Protein AF-A0A0G4I948-F1 (afdb_monomer_lite)

Radius of gyration: 16.32 Å; chains: 1; bounding box: 37×38×44 Å

Foldseek 3Di:
DDWDDDDPDTDDDDADLFDPRHDPVSLVQCVLAPQPQDPFSRCSDWDPQKDWDAAPVRRTDDIAARPPDVVQCPVQVVCRVVVHDRDDDDPCRVVRSVVSNVCSVVDPRTDDEPPNDYDPPPCPVVRVVVVVPD

InterPro domains:
  IPR000889 Glutathione peroxidase [PS51355] (1-87)
  IPR000889 Glutathione peroxidase [PTHR11592] (8-80)
  IPR036249 Thioredoxin-like superfamily [SSF52833] (8-80)

Organism: NCBI:txid1169474

Structure (mmCIF, N/CA/C/O backbone):
data_AF-A0A0G4I948-F1
#
_entry.id   AF-A0A0G4I948-F1
#
loop_
_atom_site.group_PDB
_atom_site.id
_atom_site.type_symbol
_atom_site.label_atom_id
_atom_site.label_alt_id
_atom_site.label_comp_id
_atom_site.label_asym_id
_atom_site.label_entity_id
_atom_site.label_seq_id
_atom_site.pdbx_PDB_ins_code
_atom_site.Cartn_x
_atom_site.Cartn_y
_atom_site.Cartn_z
_atom_site.occupancy
_atom_site.B_iso_or_equiv
_atom_site.auth_seq_id
_atom_site.auth_comp_id
_atom_site.auth_asym_id
_atom_site.auth_atom_id
_atom_site.pdbx_PDB_model_num
ATOM 1 N N . MET A 1 1 ? -5.419 -21.707 -1.449 1.00 65.00 1 MET A N 1
ATOM 2 C CA . MET A 1 1 ? -4.430 -21.128 -0.518 1.00 65.00 1 MET A CA 1
ATOM 3 C C . MET A 1 1 ? -4.792 -21.542 0.899 1.00 65.00 1 MET A C 1
ATOM 5 O O . MET A 1 1 ? -5.949 -21.375 1.271 1.00 65.00 1 MET A O 1
ATOM 9 N N . ASN A 1 2 ? -3.840 -22.087 1.661 1.00 82.12 2 ASN A N 1
ATOM 10 C CA . ASN A 1 2 ? -4.053 -22.484 3.058 1.00 82.12 2 ASN A CA 1
ATOM 11 C C . ASN A 1 2 ? -3.278 -21.525 3.975 1.00 82.12 2 ASN A C 1
ATOM 13 O O . ASN A 1 2 ? -2.072 -21.687 4.142 1.00 82.12 2 ASN A O 1
ATOM 17 N N . PRO A 1 3 ? -3.928 -20.502 4.557 1.00 90.62 3 PRO A N 1
ATOM 18 C CA . PRO A 1 3 ? -3.228 -19.511 5.362 1.00 90.62 3 PRO A CA 1
ATOM 19 C C . PRO A 1 3 ? -2.650 -20.140 6.635 1.00 90.62 3 PRO A C 1
ATOM 21 O O . PRO A 1 3 ? -3.353 -20.803 7.399 1.00 90.62 3 PRO A O 1
ATOM 24 N N . THR A 1 4 ? -1.381 -19.858 6.920 1.00 95.19 4 THR A N 1
ATOM 25 C CA . THR A 1 4 ? -0.770 -20.188 8.208 1.00 95.19 4 THR A CA 1
ATOM 26 C C . THR A 1 4 ? -1.164 -19.131 9.230 1.00 95.19 4 THR A C 1
ATOM 28 O O . THR A 1 4 ? -0.807 -17.956 9.111 1.00 95.19 4 THR A O 1
ATOM 31 N N . ARG A 1 5 ? -1.903 -19.534 10.264 1.00 95.69 5 ARG A N 1
ATOM 32 C CA . ARG A 1 5 ? -2.265 -18.640 11.368 1.00 95.69 5 ARG A CA 1
ATOM 33 C C . ARG A 1 5 ? -1.082 -18.470 12.320 1.00 95.69 5 ARG A C 1
ATOM 35 O O . ARG A 1 5 ? -0.660 -19.424 12.966 1.00 95.69 5 ARG A O 1
ATOM 42 N N . LEU A 1 6 ? -0.598 -17.241 12.459 1.00 93.62 6 LEU A N 1
ATOM 43 C CA . LEU A 1 6 ? 0.271 -16.823 13.558 1.00 93.62 6 LEU A CA 1
ATOM 44 C C . LEU A 1 6 ? -0.575 -16.183 14.670 1.00 93.62 6 LEU A C 1
ATOM 46 O O . LEU A 1 6 ? -1.797 -16.084 14.562 1.00 93.62 6 LEU A O 1
ATOM 50 N N . LYS A 1 7 ? 0.068 -15.743 15.759 1.00 94.50 7 LYS A N 1
ATOM 51 C CA . LYS A 1 7 ? -0.605 -15.297 16.995 1.00 94.50 7 LYS A CA 1
ATOM 52 C C . LYS A 1 7 ? -1.785 -14.341 16.735 1.00 94.50 7 LYS A C 1
ATOM 54 O O . LYS A 1 7 ? -2.887 -14.598 17.206 1.00 94.50 7 LYS A O 1
ATOM 59 N N . ASN A 1 8 ? -1.558 -13.294 15.932 1.00 94.56 8 ASN A N 1
ATOM 60 C CA . ASN A 1 8 ? -2.525 -12.210 15.698 1.00 94.56 8 ASN A CA 1
ATOM 61 C C . ASN A 1 8 ? -2.777 -11.901 14.208 1.00 94.56 8 ASN A C 1
ATOM 63 O O . ASN A 1 8 ? -3.423 -10.905 13.897 1.00 94.56 8 ASN A O 1
ATOM 67 N N . PHE A 1 9 ? -2.225 -12.690 13.285 1.00 94.56 9 PHE A N 1
ATOM 68 C CA . PHE A 1 9 ? -2.342 -12.454 11.844 1.00 94.56 9 PHE A CA 1
ATOM 69 C C . PHE A 1 9 ? -2.108 -13.746 11.060 1.00 94.56 9 PHE A C 1
ATOM 71 O O . PHE A 1 9 ? -1.608 -14.730 11.604 1.00 94.56 9 PHE A O 1
ATOM 78 N N . TYR A 1 10 ? -2.468 -13.730 9.780 1.00 95.56 10 TYR A N 1
ATOM 79 C CA . TYR A 1 10 ? -2.247 -14.839 8.860 1.00 95.56 10 TYR A CA 1
ATOM 80 C C . TYR A 1 10 ? -1.064 -14.538 7.946 1.00 95.56 10 TYR A C 1
ATOM 82 O O . TYR A 1 10 ? -0.877 -13.398 7.518 1.00 95.56 10 TYR A O 1
ATOM 90 N N . VAL A 1 11 ? -0.284 -15.569 7.650 1.00 95.06 11 VAL A N 1
ATOM 91 C CA . VAL A 1 11 ? 0.731 -15.563 6.599 1.00 95.06 11 VAL A CA 1
ATOM 92 C C . VAL A 1 11 ? 0.248 -16.483 5.494 1.00 95.06 11 VAL A C 1
ATOM 94 O O . VAL A 1 11 ? -0.247 -17.580 5.750 1.00 95.06 11 VAL A O 1
ATOM 97 N N . LEU A 1 12 ? 0.350 -15.990 4.272 1.00 93.81 12 LEU A N 1
ATOM 98 C CA . LEU A 1 12 ? -0.100 -16.669 3.073 1.00 93.81 12 LEU A CA 1
ATOM 99 C C . LEU A 1 12 ? 1.085 -17.355 2.386 1.00 93.81 12 LEU A C 1
ATOM 101 O O . LEU A 1 12 ? 2.240 -17.003 2.643 1.00 93.81 12 LEU A O 1
ATOM 105 N N . ASP A 1 13 ? 0.790 -18.323 1.521 1.00 93.38 13 ASP A N 1
ATOM 106 C CA . ASP A 1 13 ? 1.796 -18.939 0.655 1.00 93.38 13 ASP A CA 1
ATOM 107 C C . ASP A 1 13 ? 2.474 -17.876 -0.229 1.00 93.38 13 ASP A C 1
ATOM 109 O O . ASP A 1 13 ? 1.906 -16.817 -0.511 1.00 93.38 13 ASP A O 1
ATOM 113 N N . LYS A 1 14 ? 3.713 -18.142 -0.657 1.00 92.06 14 LYS A N 1
ATOM 114 C CA . LYS A 1 14 ? 4.430 -17.247 -1.574 1.00 92.06 14 LYS A CA 1
ATOM 115 C C . LYS A 1 14 ? 3.708 -17.221 -2.923 1.00 92.06 14 LYS A C 1
ATOM 117 O O . LYS A 1 14 ? 3.527 -18.267 -3.535 1.00 92.06 14 LYS A O 1
ATOM 122 N N . GLU A 1 15 ? 3.400 -16.023 -3.408 1.00 91.31 15 GLU A N 1
ATOM 123 C CA . GLU A 1 15 ? 2.754 -15.798 -4.702 1.00 91.31 15 GLU A CA 1
ATOM 124 C C . GLU A 1 15 ? 3.441 -14.676 -5.484 1.00 91.31 15 GLU A C 1
ATOM 126 O O . GLU A 1 15 ? 4.132 -13.828 -4.906 1.00 91.31 15 GLU A O 1
ATOM 131 N N . ASP A 1 16 ? 3.207 -14.659 -6.796 1.00 91.94 16 ASP A N 1
ATOM 132 C CA . ASP A 1 16 ? 3.545 -13.524 -7.643 1.00 91.94 16 ASP A CA 1
ATOM 133 C C . ASP A 1 16 ? 2.528 -12.397 -7.434 1.00 91.94 16 ASP A C 1
ATOM 135 O O . ASP A 1 16 ? 1.312 -12.604 -7.423 1.00 91.94 16 ASP A O 1
ATOM 139 N N . VAL A 1 17 ? 3.046 -11.182 -7.256 1.00 93.69 17 VAL A N 1
ATOM 140 C CA . VAL A 1 17 ? 2.238 -9.979 -6.990 1.00 93.69 17 VAL A CA 1
ATOM 141 C C . VAL A 1 17 ? 2.136 -9.050 -8.196 1.00 93.69 17 VAL A C 1
ATOM 143 O O . VAL A 1 17 ? 1.343 -8.118 -8.177 1.00 93.69 17 VAL A O 1
ATOM 146 N N . ASN A 1 18 ? 2.950 -9.283 -9.228 1.00 93.12 18 ASN A N 1
ATOM 147 C CA . ASN A 1 18 ? 3.056 -8.472 -10.439 1.00 93.12 18 ASN A CA 1
ATOM 148 C C . ASN A 1 18 ? 3.049 -9.366 -11.680 1.00 93.12 18 ASN A C 1
ATOM 150 O O . ASN A 1 18 ? 3.406 -10.543 -11.612 1.00 93.12 18 ASN A O 1
ATOM 154 N N . GLY A 1 19 ? 2.706 -8.775 -12.822 1.00 87.81 19 GLY A N 1
ATOM 155 C CA . GLY A 1 19 ? 2.789 -9.438 -14.118 1.00 87.81 19 GLY A CA 1
ATOM 156 C C . GLY A 1 19 ? 1.650 -10.409 -14.430 1.00 87.81 19 GLY A C 1
ATOM 157 O O . GLY A 1 19 ? 0.665 -10.495 -13.692 1.00 87.81 19 GLY A O 1
ATOM 158 N N . PRO A 1 20 ? 1.765 -11.156 -15.543 1.00 86.12 20 PRO A N 1
ATOM 159 C CA . PRO A 1 20 ? 0.699 -12.037 -16.024 1.00 86.12 20 PRO A CA 1
ATOM 160 C C . PRO A 1 20 ? 0.324 -13.155 -15.045 1.00 86.12 20 PRO A C 1
ATOM 162 O O . PRO A 1 20 ? -0.835 -13.562 -15.019 1.00 86.12 20 PRO A O 1
ATOM 165 N N . GLN A 1 21 ? 1.297 -13.613 -14.252 1.00 88.62 21 GLN A N 1
ATOM 166 C CA . GLN A 1 21 ? 1.165 -14.682 -13.256 1.00 88.62 21 GLN A CA 1
ATOM 167 C C . GLN A 1 21 ? 0.723 -14.172 -11.875 1.00 88.62 21 GLN A C 1
ATOM 169 O O . GLN A 1 21 ? 0.586 -14.972 -10.952 1.00 88.62 21 GLN A O 1
ATOM 174 N N . ALA A 1 22 ? 0.501 -12.860 -11.709 1.00 92.38 22 ALA A N 1
ATOM 175 C CA . ALA A 1 22 ? 0.005 -12.326 -10.447 1.00 92.38 22 ALA A CA 1
ATOM 176 C C . ALA A 1 22 ? -1.307 -13.011 -10.053 1.00 92.38 22 ALA A C 1
ATOM 178 O O . ALA A 1 22 ? -2.209 -13.146 -10.891 1.00 92.38 22 ALA A O 1
ATOM 179 N N . SER A 1 23 ? -1.416 -13.406 -8.782 1.00 93.88 23 SER A N 1
ATOM 180 C CA . SER A 1 23 ? -2.621 -14.074 -8.293 1.00 93.88 23 SER A CA 1
ATOM 181 C C . SER A 1 23 ? -3.849 -13.166 -8.388 1.00 93.88 23 SER A C 1
ATOM 183 O O . SER A 1 23 ? -3.744 -11.933 -8.418 1.00 93.88 23 SER A O 1
ATOM 185 N N . ASP A 1 24 ? -5.034 -13.776 -8.415 1.00 94.88 24 ASP A N 1
ATOM 186 C CA . ASP A 1 24 ? -6.302 -13.055 -8.578 1.00 94.88 24 ASP A CA 1
ATOM 187 C C . ASP A 1 24 ? -6.505 -11.979 -7.505 1.00 94.88 24 ASP A C 1
ATOM 189 O O . ASP A 1 24 ? -7.036 -10.907 -7.793 1.00 94.88 24 ASP A O 1
ATOM 193 N N . LEU A 1 25 ? -6.013 -12.221 -6.284 1.00 94.38 25 LEU A N 1
ATOM 194 C CA . LEU A 1 25 ? -6.034 -11.237 -5.205 1.00 94.38 25 LEU A CA 1
ATOM 195 C C . LEU A 1 25 ? -5.235 -9.979 -5.569 1.00 94.38 25 LEU A C 1
ATOM 197 O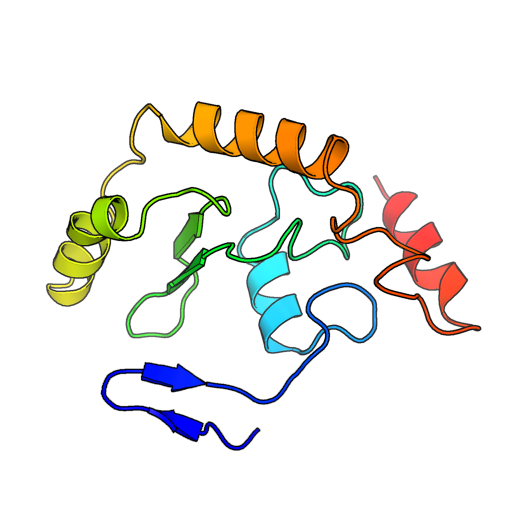 O . LEU A 1 25 ? -5.726 -8.862 -5.393 1.00 94.38 25 LEU A O 1
ATOM 201 N N . TRP A 1 26 ? -4.008 -10.138 -6.067 1.00 95.12 26 TRP A N 1
ATOM 202 C CA . TRP A 1 26 ? -3.145 -9.006 -6.411 1.00 95.12 26 TRP A CA 1
ATOM 203 C C . TRP A 1 26 ? -3.643 -8.250 -7.634 1.00 95.12 26 TRP A C 1
ATOM 205 O O . TRP A 1 26 ? -3.596 -7.019 -7.639 1.00 95.12 26 TRP A O 1
ATOM 215 N N . ARG A 1 27 ? -4.195 -8.965 -8.618 1.00 95.25 27 ARG A N 1
ATOM 216 C CA . ARG A 1 27 ? -4.870 -8.357 -9.768 1.00 95.25 27 ARG A CA 1
ATOM 217 C C . ARG A 1 27 ? -6.069 -7.525 -9.322 1.00 95.25 27 ARG A C 1
ATOM 219 O O . ARG A 1 27 ? -6.122 -6.337 -9.623 1.00 95.25 27 ARG A O 1
ATOM 226 N N . PHE A 1 28 ? -6.960 -8.101 -8.514 1.00 96.44 28 PHE A N 1
ATOM 227 C CA . PHE A 1 28 ? -8.117 -7.400 -7.958 1.00 96.44 28 PHE A CA 1
ATOM 228 C C . PHE A 1 28 ? -7.717 -6.134 -7.190 1.00 96.44 28 PHE A C 1
ATOM 230 O O . PHE A 1 28 ? -8.284 -5.062 -7.415 1.00 96.44 28 PHE A O 1
ATOM 237 N N . LEU A 1 29 ? -6.727 -6.230 -6.297 1.00 97.31 29 LEU A N 1
ATOM 238 C CA . LEU A 1 29 ? -6.259 -5.088 -5.511 1.00 97.31 29 LEU A CA 1
ATOM 239 C C . LEU A 1 29 ? -5.581 -4.023 -6.376 1.00 97.31 29 LEU A C 1
ATOM 241 O O . LEU A 1 29 ? -5.809 -2.836 -6.152 1.00 97.31 29 LEU A O 1
ATOM 245 N N . GLY A 1 30 ? -4.760 -4.427 -7.346 1.00 94.69 30 GLY A N 1
ATOM 246 C CA . GLY A 1 30 ? -4.054 -3.518 -8.244 1.00 94.69 30 GLY A CA 1
ATOM 247 C C . GLY A 1 30 ? -4.979 -2.798 -9.225 1.00 94.69 30 GLY A C 1
ATOM 248 O O . GLY A 1 30 ? -4.784 -1.610 -9.476 1.00 94.69 30 GLY A O 1
ATOM 249 N N . GLU A 1 31 ? -6.012 -3.477 -9.722 1.00 93.88 31 GLU A N 1
ATOM 250 C CA . GLU A 1 31 ? -7.043 -2.890 -10.585 1.00 93.88 31 GLU A CA 1
ATOM 251 C C . GLU A 1 31 ? -7.991 -1.974 -9.792 1.00 93.88 31 GLU A C 1
ATOM 253 O O . GLU A 1 31 ? -8.343 -0.895 -10.269 1.00 93.88 31 GLU A O 1
ATOM 258 N N . SER A 1 32 ? -8.345 -2.349 -8.556 1.00 96.62 32 SER A N 1
ATOM 259 C CA . SER A 1 32 ? -9.222 -1.545 -7.685 1.00 96.62 32 SER A CA 1
ATOM 260 C C . SER A 1 32 ? -8.520 -0.328 -7.074 1.00 96.62 32 SER A C 1
ATOM 262 O O . SER A 1 32 ? -9.133 0.719 -6.874 1.00 96.62 32 SER A O 1
ATOM 264 N N . LEU A 1 33 ? -7.236 -0.461 -6.734 1.00 96.31 33 LEU A N 1
ATOM 265 C CA . LEU A 1 33 ? -6.402 0.573 -6.120 1.00 96.31 33 LEU A CA 1
ATOM 266 C C . LEU A 1 33 ? -5.077 0.674 -6.883 1.00 96.31 33 LEU A C 1
ATOM 268 O O . LEU A 1 33 ? -4.031 0.172 -6.443 1.00 96.31 33 LEU A O 1
ATOM 272 N N . GLN A 1 34 ? -5.143 1.361 -8.025 1.00 93.38 34 GLN A N 1
ATOM 273 C CA . GLN A 1 34 ? -4.010 1.548 -8.928 1.00 93.38 34 GLN A CA 1
ATOM 274 C C . GLN A 1 34 ? -2.763 2.059 -8.205 1.00 93.38 34 GLN A C 1
ATOM 276 O O . GLN A 1 34 ? -2.821 2.878 -7.284 1.00 93.38 34 GLN A O 1
ATOM 281 N N . ASN A 1 35 ? -1.615 1.554 -8.648 1.00 92.31 35 ASN A N 1
ATOM 282 C CA . ASN A 1 35 ? -0.309 1.966 -8.165 1.00 92.31 35 ASN A CA 1
ATOM 283 C C . ASN A 1 35 ? 0.009 3.373 -8.694 1.00 92.31 35 ASN A C 1
ATOM 285 O O . ASN A 1 35 ? 0.249 3.511 -9.894 1.00 92.31 35 ASN A O 1
ATOM 289 N N . PRO A 1 36 ? 0.081 4.414 -7.841 1.00 92.50 36 PRO A N 1
ATOM 290 C CA . PRO A 1 36 ? 0.280 5.788 -8.309 1.00 92.50 36 PRO A CA 1
ATOM 291 C C . PRO A 1 36 ? 1.642 6.030 -8.971 1.00 92.50 36 PRO A C 1
ATOM 293 O O . PRO A 1 36 ? 1.874 7.100 -9.527 1.00 92.50 36 PRO A O 1
ATOM 296 N N . ILE A 1 37 ? 2.572 5.081 -8.836 1.00 91.88 37 ILE A N 1
ATOM 297 C CA . ILE A 1 37 ? 3.957 5.189 -9.303 1.00 91.88 37 ILE A CA 1
ATOM 298 C C . ILE A 1 37 ? 4.369 4.010 -10.199 1.00 91.88 37 ILE A C 1
ATOM 300 O O . ILE A 1 37 ? 5.566 3.825 -10.446 1.00 91.88 37 ILE A O 1
ATOM 304 N N . ALA A 1 38 ? 3.397 3.214 -10.663 1.00 89.25 38 ALA A N 1
ATOM 305 C CA . ALA A 1 38 ? 3.629 2.137 -11.621 1.00 89.25 38 ALA A CA 1
ATOM 306 C C . ALA A 1 38 ? 4.155 2.669 -12.956 1.00 89.25 38 ALA A C 1
ATOM 308 O O . ALA A 1 38 ? 3.809 3.771 -13.385 1.00 89.25 38 ALA A O 1
ATOM 309 N N . LYS A 1 39 ? 4.982 1.861 -13.621 1.00 85.38 39 LYS A N 1
ATOM 310 C CA . LYS A 1 39 ? 5.428 2.089 -15.000 1.00 85.38 39 LYS A CA 1
ATOM 311 C C . LYS A 1 39 ? 4.589 1.327 -16.024 1.00 85.38 39 LYS A C 1
ATOM 313 O O . LYS A 1 39 ? 4.545 1.756 -17.167 1.00 85.38 39 LYS A O 1
ATOM 318 N N . THR A 1 40 ? 3.952 0.226 -15.625 1.00 84.75 40 THR A N 1
ATOM 319 C CA . THR A 1 40 ? 3.104 -0.603 -16.497 1.00 84.75 40 THR A CA 1
ATOM 320 C C . THR A 1 40 ? 1.790 -0.953 -15.800 1.00 84.75 40 THR A C 1
ATOM 322 O O . THR A 1 40 ? 1.700 -0.925 -14.569 1.00 84.75 40 THR A O 1
ATOM 325 N N . LYS A 1 41 ? 0.765 -1.334 -16.573 1.00 83.00 41 LYS A N 1
ATOM 326 C CA . LYS A 1 41 ? -0.549 -1.743 -16.033 1.00 83.00 41 LYS A CA 1
ATOM 327 C C . LYS A 1 41 ? -0.487 -3.009 -15.165 1.00 83.00 41 LYS A C 1
ATOM 329 O O . LYS A 1 41 ? -1.373 -3.224 -14.344 1.00 83.00 41 LYS A O 1
ATOM 334 N N . SER A 1 42 ? 0.556 -3.822 -15.326 1.00 86.06 42 SER A N 1
ATOM 335 C CA . SER A 1 42 ? 0.776 -5.066 -14.577 1.00 86.06 42 SER A CA 1
ATOM 336 C C . SER A 1 42 ? 1.722 -4.907 -13.376 1.00 86.06 42 SER A C 1
ATOM 338 O O . SER A 1 42 ? 2.001 -5.885 -12.678 1.00 86.06 42 SER A O 1
ATOM 340 N N . GLU A 1 43 ? 2.194 -3.685 -13.095 1.00 89.62 43 GLU A N 1
ATOM 341 C CA . GLU A 1 43 ? 2.967 -3.343 -11.893 1.00 89.62 43 GLU A CA 1
ATOM 342 C C . GLU A 1 43 ? 2.023 -3.004 -10.723 1.00 89.62 43 GLU A C 1
ATOM 344 O O . GLU A 1 43 ? 1.919 -1.857 -10.265 1.00 89.62 43 GLU A O 1
ATOM 349 N N . PHE A 1 44 ? 1.314 -4.018 -10.223 1.00 93.38 44 PHE A N 1
ATOM 350 C CA . PHE A 1 44 ? 0.367 -3.868 -9.120 1.00 93.38 44 PHE A CA 1
ATOM 351 C C . PHE A 1 44 ? 1.038 -3.446 -7.812 1.00 93.38 44 PHE A C 1
ATOM 353 O O . PHE A 1 44 ? 0.417 -2.698 -7.064 1.00 93.38 44 PHE A O 1
ATOM 360 N N . VAL A 1 45 ? 2.285 -3.842 -7.534 1.00 93.44 45 VAL A N 1
ATOM 361 C CA . VAL A 1 45 ? 3.069 -3.488 -6.332 1.00 93.44 45 VAL A CA 1
ATOM 362 C C . VAL A 1 45 ? 4.480 -3.040 -6.725 1.00 93.44 45 VAL A C 1
ATOM 364 O O . VAL A 1 45 ? 5.222 -3.773 -7.373 1.00 93.44 45 VAL A O 1
ATOM 367 N N . SER A 1 46 ? 4.891 -1.849 -6.290 1.00 89.94 46 SER A N 1
ATOM 368 C CA . SER A 1 46 ? 6.176 -1.244 -6.667 1.00 89.94 46 SER A CA 1
ATOM 369 C C . SER A 1 46 ? 7.368 -1.769 -5.859 1.00 89.94 46 SER A C 1
ATOM 371 O O . SER A 1 46 ? 8.484 -1.885 -6.375 1.00 89.94 46 SER A O 1
ATOM 373 N N . LEU A 1 47 ? 7.153 -2.073 -4.574 1.00 90.88 47 LEU A N 1
ATOM 374 C CA . LEU A 1 47 ? 8.187 -2.559 -3.663 1.00 90.88 47 LEU A CA 1
ATOM 375 C C . LEU A 1 47 ? 7.578 -3.282 -2.454 1.00 90.88 47 LEU A C 1
ATOM 377 O O . LEU A 1 47 ? 6.408 -3.101 -2.120 1.00 90.88 47 LEU A O 1
ATOM 381 N N . ASN A 1 48 ? 8.400 -4.059 -1.747 1.00 92.19 48 ASN A N 1
ATOM 382 C CA . ASN A 1 48 ? 8.002 -4.731 -0.511 1.00 92.19 48 ASN A CA 1
ATOM 383 C C . ASN A 1 48 ? 7.426 -3.754 0.524 1.00 92.19 48 ASN A C 1
ATOM 385 O O . ASN A 1 48 ? 7.933 -2.638 0.697 1.00 92.19 48 ASN A O 1
ATOM 389 N N . TYR A 1 49 ? 6.443 -4.253 1.281 1.00 94.44 49 TYR A N 1
ATOM 390 C CA . TYR A 1 49 ? 5.729 -3.579 2.369 1.00 94.44 49 TYR A CA 1
ATOM 391 C C . TYR A 1 49 ? 4.695 -2.524 1.965 1.00 94.44 49 TYR A C 1
ATOM 393 O O . TYR A 1 49 ? 4.307 -1.730 2.820 1.00 94.44 49 TYR A O 1
ATOM 401 N N . GLU A 1 50 ? 4.201 -2.476 0.733 1.00 96.31 50 GLU A N 1
ATOM 402 C CA . GLU A 1 50 ? 2.958 -1.731 0.481 1.00 96.31 50 GLU A CA 1
ATOM 403 C C . GLU A 1 50 ? 1.779 -2.288 1.295 1.00 96.31 50 GLU A C 1
ATOM 405 O O . GLU A 1 50 ? 1.784 -3.452 1.700 1.00 96.31 50 GLU A O 1
ATOM 410 N N . LYS A 1 51 ? 0.792 -1.437 1.600 1.00 97.19 51 LYS A N 1
ATOM 411 C CA . LYS A 1 51 ? -0.387 -1.828 2.389 1.00 97.19 51 LYS A CA 1
ATOM 412 C C . LYS A 1 51 ? -1.673 -1.492 1.654 1.00 97.19 51 LYS A C 1
ATOM 414 O O . LYS A 1 51 ? -1.757 -0.452 1.003 1.00 97.19 51 LYS A O 1
ATOM 419 N N . PHE A 1 52 ? -2.688 -2.320 1.860 1.00 97.75 52 PHE A N 1
ATOM 420 C CA . PHE A 1 52 ? -4.037 -2.136 1.340 1.00 97.75 52 PHE A CA 1
ATOM 421 C C . PHE A 1 52 ? -5.017 -2.211 2.513 1.00 97.75 52 PHE A C 1
ATOM 423 O O . PHE A 1 52 ? -4.923 -3.113 3.344 1.00 97.75 52 PHE A O 1
ATOM 430 N N . LEU A 1 53 ? -5.916 -1.236 2.611 1.00 97.50 53 LEU A N 1
ATOM 431 C CA . LEU A 1 53 ? -6.998 -1.208 3.589 1.00 97.50 53 LEU A CA 1
ATOM 432 C C . LEU A 1 53 ? -8.298 -1.578 2.886 1.00 97.50 53 LEU A C 1
ATOM 434 O O . LEU A 1 53 ? -8.667 -0.938 1.901 1.00 97.50 53 LEU A O 1
ATOM 438 N N . LEU A 1 54 ? -8.967 -2.603 3.405 1.00 96.38 54 LEU A N 1
ATOM 439 C CA . LEU A 1 54 ? -10.275 -3.069 2.960 1.00 96.38 54 LEU A CA 1
ATOM 440 C C . LEU A 1 54 ? -11.289 -2.856 4.091 1.00 96.38 54 LEU A C 1
ATOM 442 O O . LEU A 1 54 ? -10.909 -2.789 5.264 1.00 96.38 54 LEU A O 1
ATOM 446 N N . ASP A 1 55 ? -12.570 -2.746 3.747 1.00 95.19 55 ASP A N 1
ATOM 447 C CA . ASP A 1 55 ? -13.651 -2.742 4.734 1.00 95.19 55 ASP A CA 1
ATOM 448 C C . ASP A 1 55 ? -14.093 -4.160 5.144 1.00 95.19 55 ASP A C 1
ATOM 450 O O . ASP A 1 55 ? -13.593 -5.167 4.642 1.00 95.19 55 ASP A O 1
ATOM 454 N N . GLY A 1 56 ? -15.063 -4.244 6.062 1.00 91.69 56 GLY A N 1
ATOM 455 C CA . GLY A 1 56 ? -15.618 -5.520 6.529 1.00 91.69 56 GLY A CA 1
ATOM 456 C C . GLY A 1 56 ? -16.380 -6.325 5.467 1.00 91.69 56 GLY A C 1
ATOM 457 O O . GLY A 1 56 ? -16.734 -7.466 5.735 1.00 91.69 56 GLY A O 1
ATOM 458 N N . GLN A 1 57 ? -16.626 -5.753 4.284 1.00 93.50 57 GLN A N 1
ATOM 459 C CA . GLN A 1 57 ? -17.226 -6.424 3.125 1.00 93.50 57 GLN A CA 1
ATOM 460 C C . GLN A 1 57 ? -16.172 -6.783 2.064 1.00 93.50 57 GLN A C 1
ATOM 462 O O . GLN A 1 57 ? -16.519 -7.200 0.962 1.00 93.50 57 GLN A O 1
ATOM 467 N N . GLY A 1 58 ? -14.883 -6.596 2.367 1.00 93.50 58 GLY A N 1
ATOM 468 C CA . GLY A 1 58 ? -13.783 -6.877 1.448 1.00 93.50 58 GLY A CA 1
ATOM 469 C C . GLY A 1 58 ? -13.593 -5.825 0.352 1.00 93.50 58 GLY A C 1
ATOM 470 O O . GLY A 1 58 ? -12.824 -6.058 -0.579 1.00 93.50 58 GLY A O 1
ATOM 471 N N . ARG A 1 59 ? -14.249 -4.660 0.435 1.00 96.00 59 ARG A N 1
ATOM 472 C CA . ARG A 1 59 ? -14.096 -3.601 -0.572 1.00 96.00 59 ARG A CA 1
ATOM 473 C C . ARG A 1 59 ? -12.793 -2.829 -0.335 1.00 96.00 59 ARG A C 1
ATOM 475 O O . ARG A 1 59 ? -12.587 -2.349 0.783 1.00 96.00 59 ARG A O 1
ATOM 482 N N . PRO A 1 60 ? -11.924 -2.663 -1.349 1.00 97.56 60 PRO A N 1
ATOM 483 C CA . PRO A 1 60 ? -10.704 -1.870 -1.228 1.00 97.56 60 PRO A CA 1
ATOM 484 C C . PRO A 1 60 ? -11.018 -0.387 -0.999 1.00 97.56 60 PRO A C 1
ATOM 486 O O . PRO A 1 60 ? -11.809 0.207 -1.726 1.00 97.56 60 PRO A O 1
ATOM 489 N N . LEU A 1 61 ? -10.392 0.220 0.011 1.00 97.25 61 LEU A N 1
ATOM 490 C CA . LEU A 1 61 ? -10.640 1.611 0.408 1.00 97.25 61 LEU A CA 1
ATOM 491 C C . LEU A 1 61 ? -9.447 2.536 0.165 1.00 97.25 61 LEU A C 1
ATOM 493 O O . LEU A 1 61 ? -9.621 3.687 -0.236 1.00 97.25 61 LEU A O 1
ATOM 497 N N . ARG A 1 62 ? -8.232 2.078 0.486 1.00 97.31 62 ARG A N 1
ATOM 498 C CA . ARG A 1 62 ? -7.017 2.899 0.386 1.00 97.31 62 ARG A CA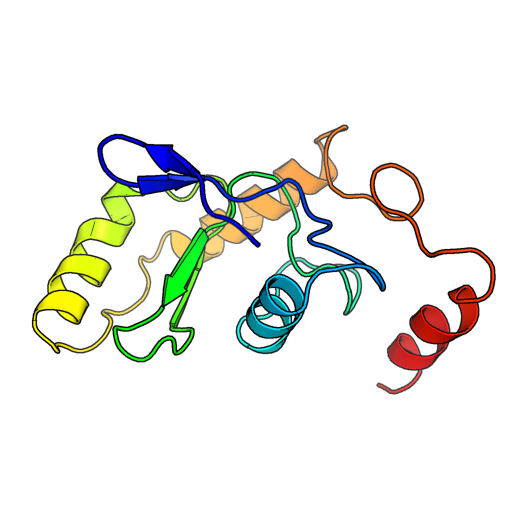 1
ATOM 499 C C . ARG A 1 62 ? -5.765 2.041 0.275 1.00 97.31 62 ARG A C 1
ATOM 501 O O . ARG A 1 62 ? -5.656 0.993 0.905 1.00 97.31 62 ARG A O 1
ATOM 508 N N . ARG A 1 63 ? -4.795 2.536 -0.491 1.00 97.50 63 ARG A N 1
ATOM 509 C CA . ARG A 1 63 ? -3.457 1.962 -0.662 1.00 97.50 63 ARG A CA 1
ATOM 510 C C . ARG A 1 63 ? -2.406 2.875 -0.042 1.00 97.50 63 ARG A C 1
ATOM 512 O O . ARG A 1 63 ? -2.527 4.090 -0.157 1.00 97.50 63 ARG A O 1
ATOM 519 N N . TYR A 1 64 ? -1.365 2.321 0.572 1.00 97.62 64 TYR A N 1
ATOM 520 C CA . TYR A 1 64 ? -0.322 3.097 1.250 1.00 97.62 64 TYR A CA 1
ATOM 521 C C . TYR A 1 64 ? 1.078 2.703 0.777 1.00 97.62 64 TYR A C 1
ATOM 523 O O . TYR A 1 64 ? 1.355 1.508 0.613 1.00 97.62 64 TYR A O 1
ATOM 531 N N . PRO A 1 65 ? 1.992 3.683 0.643 1.00 96.50 65 PRO A N 1
ATOM 532 C CA . PRO A 1 65 ? 3.356 3.417 0.218 1.00 96.50 65 PRO A CA 1
ATOM 533 C C . PRO A 1 65 ? 4.116 2.616 1.277 1.00 96.50 65 PRO A C 1
ATOM 535 O O . PRO A 1 65 ? 3.807 2.653 2.471 1.00 96.50 65 PRO A O 1
ATOM 538 N N . ARG A 1 66 ? 5.183 1.935 0.855 1.00 94.31 66 ARG A N 1
ATOM 539 C CA . ARG A 1 66 ? 5.938 0.992 1.693 1.00 94.31 66 ARG A CA 1
ATOM 540 C C . ARG A 1 66 ? 6.362 1.506 3.074 1.00 94.31 66 ARG A C 1
ATOM 542 O O . ARG A 1 66 ? 6.297 0.767 4.052 1.00 94.31 66 ARG A O 1
ATOM 549 N N . LYS A 1 67 ? 6.765 2.775 3.186 1.00 95.12 67 LYS A N 1
ATOM 550 C CA . LYS A 1 67 ? 7.236 3.385 4.443 1.00 95.12 67 LYS A CA 1
ATOM 551 C C . LYS A 1 67 ? 6.129 4.081 5.231 1.00 95.12 67 LYS A C 1
ATOM 553 O O . LYS A 1 67 ? 6.403 4.659 6.283 1.00 95.12 67 LYS A O 1
ATOM 558 N N . TRP A 1 68 ? 4.881 4.007 4.768 1.00 96.69 68 TRP A N 1
ATOM 559 C CA . TRP A 1 68 ? 3.749 4.463 5.558 1.00 96.69 68 TRP A CA 1
ATOM 560 C C . TRP A 1 68 ? 3.678 3.653 6.849 1.00 96.69 68 TRP A C 1
ATOM 562 O O . TRP A 1 68 ? 3.547 2.424 6.828 1.00 96.69 68 TRP A O 1
ATOM 572 N N . LYS A 1 69 ? 3.831 4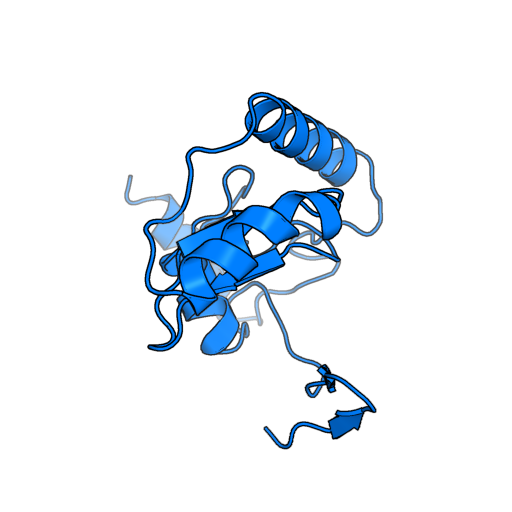.339 7.984 1.00 96.12 69 LYS A N 1
ATOM 573 C CA . LYS A 1 69 ? 3.864 3.684 9.290 1.00 96.12 69 LYS A CA 1
ATOM 574 C C . LYS A 1 69 ? 2.462 3.147 9.603 1.00 96.12 69 LYS A C 1
ATOM 576 O O . LYS A 1 69 ? 1.529 3.948 9.605 1.00 96.12 69 LYS A O 1
ATOM 581 N N . PRO A 1 70 ? 2.298 1.856 9.953 1.00 94.69 70 PRO A N 1
ATOM 582 C CA . PRO A 1 70 ? 0.988 1.295 10.296 1.00 94.69 70 PRO A CA 1
ATOM 583 C C . PRO A 1 70 ? 0.250 2.077 11.391 1.00 94.69 70 PRO A C 1
ATOM 585 O O . PRO A 1 70 ? -0.968 2.198 11.350 1.00 94.69 70 PRO A O 1
ATOM 588 N N . ILE A 1 71 ? 0.980 2.699 12.325 1.00 95.88 71 ILE A N 1
ATOM 589 C CA . ILE A 1 71 ? 0.378 3.531 13.376 1.00 95.88 71 ILE A CA 1
ATOM 590 C C . ILE A 1 71 ? -0.405 4.734 12.825 1.00 95.88 71 ILE A C 1
ATOM 592 O O . ILE A 1 71 ? -1.415 5.115 13.411 1.00 95.88 71 ILE A O 1
ATOM 596 N N . LYS A 1 72 ? -0.009 5.292 11.667 1.00 95.44 72 LYS A N 1
ATOM 597 C CA . LYS A 1 72 ? -0.759 6.368 10.998 1.00 95.44 72 LYS A CA 1
ATOM 598 C C . LYS A 1 72 ? -2.123 5.885 10.481 1.00 95.44 72 LYS A C 1
ATOM 600 O O . LYS A 1 72 ? -3.033 6.690 10.339 1.00 95.44 72 LYS A O 1
ATOM 605 N N . MET A 1 73 ? -2.293 4.578 10.258 1.00 96.06 73 MET A N 1
ATOM 606 C CA . MET A 1 73 ? -3.556 3.966 9.818 1.00 96.06 73 MET A CA 1
ATOM 607 C C . MET A 1 73 ? -4.507 3.661 10.987 1.00 96.06 73 MET A C 1
ATOM 609 O O . MET A 1 73 ? -5.660 3.307 10.759 1.00 96.06 73 MET A O 1
ATOM 613 N N . LEU A 1 74 ? -4.063 3.798 12.245 1.00 95.25 74 LEU A N 1
ATOM 614 C CA . LEU A 1 74 ? -4.842 3.376 13.416 1.00 95.25 74 LEU A CA 1
ATOM 615 C C . LEU A 1 74 ? -6.194 4.091 13.516 1.00 95.25 74 LEU A C 1
ATOM 617 O O . LEU A 1 74 ? -7.195 3.464 13.857 1.00 95.25 74 LEU A O 1
ATOM 621 N N . LYS A 1 75 ? -6.227 5.395 13.219 1.00 94.94 75 LYS A N 1
ATOM 622 C CA . LYS A 1 75 ? -7.474 6.173 13.217 1.00 94.94 75 LYS A CA 1
ATOM 623 C C . LYS A 1 75 ? -8.445 5.646 12.160 1.00 94.94 75 LYS A C 1
ATOM 625 O O . LYS A 1 75 ? -9.620 5.476 12.447 1.00 94.94 75 LYS A O 1
ATOM 630 N N . GLU A 1 76 ? -7.938 5.337 10.971 1.00 95.94 76 GLU A N 1
ATOM 631 C CA . GLU A 1 76 ? -8.729 4.812 9.855 1.00 95.94 76 GLU A CA 1
ATOM 632 C C . GLU A 1 76 ? -9.350 3.458 10.211 1.00 95.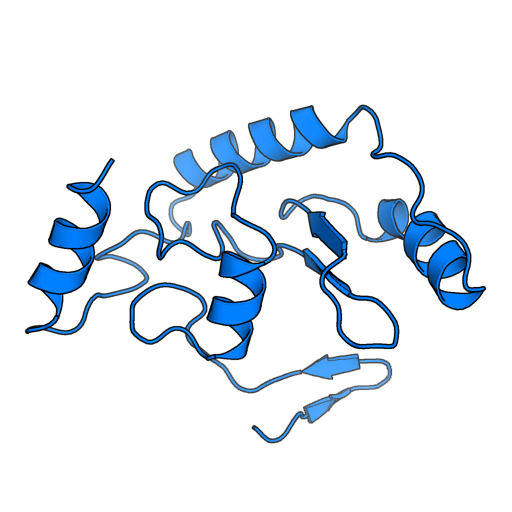94 76 GLU A C 1
ATOM 634 O O . GLU A 1 76 ? -10.562 3.292 10.105 1.00 95.94 76 GLU A O 1
ATOM 639 N N . VAL A 1 77 ? -8.547 2.527 10.736 1.00 95.81 77 VAL A N 1
ATOM 640 C CA . VAL A 1 77 ? -9.018 1.200 11.165 1.00 95.81 77 VAL A CA 1
ATOM 641 C C . VAL A 1 77 ? -10.057 1.307 12.284 1.00 95.81 77 VAL A C 1
ATOM 643 O O . VAL A 1 77 ? -11.082 0.632 12.231 1.00 95.81 77 VAL A O 1
ATOM 646 N N . LYS A 1 78 ? -9.836 2.173 13.284 1.00 95.75 78 LYS A N 1
ATOM 647 C CA . LYS A 1 78 ? -10.791 2.384 14.386 1.00 95.75 78 LYS A CA 1
ATOM 648 C C . LYS A 1 78 ? -12.124 2.950 13.905 1.00 95.75 78 LYS A C 1
ATOM 650 O O . LYS A 1 78 ? -13.161 2.518 14.397 1.00 95.75 78 LYS A O 1
ATOM 655 N N . ASN A 1 79 ? -12.097 3.897 12.971 1.00 95.62 79 ASN A N 1
ATOM 656 C CA . ASN A 1 79 ? -13.306 4.472 12.391 1.00 95.62 79 ASN A CA 1
ATOM 657 C C . ASN A 1 79 ? -14.094 3.405 11.621 1.00 95.62 79 ASN A C 1
ATOM 659 O O . ASN A 1 79 ? -15.278 3.206 11.879 1.00 95.62 79 ASN A O 1
ATOM 663 N N . LEU A 1 80 ? -13.421 2.648 10.752 1.00 95.25 80 LEU A N 1
ATOM 664 C CA . LEU A 1 80 ? -14.067 1.590 9.974 1.00 95.25 80 LEU A CA 1
ATOM 665 C C . LEU A 1 80 ? -14.643 0.479 10.857 1.00 95.25 80 LEU A C 1
ATOM 667 O O . LEU A 1 80 ? -15.747 0.011 10.599 1.00 95.25 80 LEU A O 1
ATOM 671 N N . ALA A 1 81 ? -13.948 0.104 11.934 1.00 94.31 81 ALA A N 1
ATOM 672 C CA . ALA A 1 81 ? -14.448 -0.876 12.900 1.00 94.31 81 ALA A CA 1
ATOM 673 C C . ALA A 1 81 ? -15.736 -0.422 13.613 1.00 94.31 81 ALA A C 1
ATOM 675 O O . ALA A 1 81 ? -16.509 -1.257 14.073 1.00 94.31 81 ALA A O 1
ATOM 676 N N . LYS A 1 82 ? -15.983 0.891 13.691 1.00 95.69 82 LYS A N 1
ATOM 677 C CA . LYS A 1 82 ? -17.218 1.481 14.229 1.00 95.69 82 LYS A CA 1
ATOM 678 C C . LYS A 1 82 ? -18.295 1.723 13.164 1.00 95.69 82 LYS A C 1
ATOM 680 O O . LYS A 1 82 ? -19.356 2.241 13.492 1.00 95.69 82 LYS A O 1
ATOM 685 N N . GLY A 1 83 ? -18.025 1.400 11.898 1.00 93.12 83 GLY A N 1
ATOM 686 C CA . GLY A 1 83 ? -18.903 1.737 10.774 1.00 93.12 83 GLY A CA 1
ATOM 687 C C . GLY A 1 83 ? -18.862 3.217 10.372 1.00 93.12 83 GLY A C 1
ATOM 688 O O . GLY A 1 83 ? -19.733 3.684 9.640 1.00 93.12 83 GLY A O 1
ATOM 689 N N . GLU A 1 84 ? -17.867 3.973 10.838 1.00 94.44 84 GLU A N 1
ATOM 690 C CA . GLU A 1 84 ? -17.676 5.371 10.457 1.00 94.44 84 GLU A CA 1
ATOM 691 C C . GLU A 1 84 ? -16.990 5.491 9.087 1.00 94.44 84 GLU A C 1
ATOM 693 O O . GLU A 1 84 ? -16.348 4.566 8.581 1.00 94.44 84 GLU A O 1
ATOM 698 N N . LYS A 1 85 ? -17.085 6.682 8.486 1.00 92.81 85 LYS A N 1
ATOM 699 C CA . LYS A 1 85 ? -16.424 6.977 7.211 1.00 92.81 85 LYS A CA 1
ATOM 700 C C . LYS A 1 85 ? -14.903 7.025 7.368 1.00 92.81 85 LYS A C 1
ATOM 702 O O . LYS A 1 85 ? -14.367 7.473 8.387 1.00 92.81 85 LYS A O 1
ATOM 707 N N . LEU A 1 86 ? -14.216 6.630 6.298 1.00 95.00 86 LEU A N 1
ATOM 708 C CA . LEU A 1 86 ? -12.773 6.774 6.172 1.00 95.00 86 LEU A CA 1
ATOM 709 C C . LEU A 1 86 ? -12.394 8.267 6.258 1.00 95.00 86 LEU A C 1
ATOM 711 O O . LEU A 1 86 ? -12.930 9.066 5.485 1.00 95.00 86 LEU A O 1
ATOM 715 N N . PRO A 1 87 ? -11.492 8.674 7.170 1.00 94.31 87 PRO A N 1
ATOM 716 C CA . PRO A 1 87 ? -11.085 10.070 7.273 1.00 94.31 87 PRO A CA 1
ATOM 717 C C . PRO A 1 87 ? -10.263 10.492 6.041 1.00 94.31 87 PRO A C 1
ATOM 719 O O . PRO A 1 87 ? -9.721 9.633 5.334 1.00 94.31 87 PRO A O 1
ATOM 722 N N . PRO A 1 88 ? -10.124 11.804 5.777 1.00 93.75 88 PRO A N 1
ATOM 723 C CA . PRO A 1 88 ? -9.260 12.293 4.706 1.00 93.75 88 PRO A CA 1
ATOM 724 C C . PRO A 1 88 ? -7.809 11.837 4.903 1.00 93.75 88 PRO A C 1
ATOM 726 O O . PRO A 1 88 ? -7.391 11.476 6.006 1.00 93.75 88 PRO A O 1
ATOM 729 N N . VAL A 1 89 ? -7.050 11.824 3.808 1.00 90.94 89 VAL A N 1
ATOM 730 C CA . VAL A 1 89 ? -5.624 11.486 3.841 1.00 90.94 89 VAL A CA 1
ATOM 731 C C . VAL A 1 89 ? -4.832 12.534 4.626 1.00 90.94 89 VAL A C 1
ATOM 733 O O . VAL A 1 89 ? -5.138 13.724 4.593 1.00 90.94 89 VAL A O 1
ATOM 736 N N . ASP A 1 90 ? -3.802 12.073 5.329 1.00 92.69 90 ASP A N 1
ATOM 737 C CA . ASP A 1 90 ? -2.815 12.923 6.000 1.00 92.69 90 ASP A CA 1
ATOM 738 C C . ASP A 1 90 ? -2.057 13.775 4.947 1.00 92.69 90 ASP A C 1
ATOM 740 O O . ASP A 1 90 ? -1.757 13.259 3.865 1.00 92.69 90 ASP A O 1
ATOM 744 N N . PRO A 1 91 ? -1.747 15.059 5.214 1.00 92.62 91 PRO A N 1
ATOM 745 C CA . PRO A 1 91 ? -1.007 15.921 4.285 1.00 92.62 91 PRO A CA 1
ATOM 746 C C . PRO A 1 91 ? 0.309 15.317 3.765 1.00 92.62 91 PRO A C 1
ATOM 748 O O . PRO A 1 91 ? 0.673 15.518 2.603 1.00 92.62 91 PRO A O 1
ATOM 751 N N . ASP A 1 92 ? 0.989 14.508 4.581 1.00 93.75 92 ASP A N 1
ATOM 752 C CA . ASP A 1 92 ? 2.242 13.837 4.221 1.00 93.75 92 ASP A CA 1
ATOM 753 C C . ASP A 1 92 ? 2.054 12.743 3.161 1.00 93.75 92 ASP A C 1
ATOM 755 O O . ASP A 1 92 ? 3.031 12.216 2.623 1.00 93.75 92 ASP A O 1
ATOM 759 N N . PHE A 1 93 ? 0.817 12.342 2.866 1.00 94.25 93 PHE A N 1
ATOM 760 C CA . PHE A 1 93 ? 0.521 11.177 2.037 1.00 94.25 93 PHE A CA 1
ATOM 761 C C . PHE A 1 93 ? 1.089 11.303 0.619 1.00 94.25 93 PHE A C 1
ATOM 763 O O . PHE A 1 93 ? 1.697 10.362 0.103 1.00 94.25 93 PHE A O 1
ATOM 770 N N . LYS A 1 94 ? 0.981 12.489 0.008 1.00 94.69 94 LYS A N 1
ATOM 771 C CA . LYS A 1 94 ? 1.568 12.755 -1.315 1.00 94.69 94 LYS A CA 1
ATOM 772 C C . LYS A 1 94 ? 3.094 12.684 -1.271 1.00 94.69 94 LYS A C 1
ATOM 774 O O . LYS A 1 94 ? 3.711 12.056 -2.130 1.00 94.69 94 LYS A O 1
ATOM 779 N N . LEU A 1 95 ? 3.704 13.285 -0.249 1.00 95.81 95 LEU A N 1
ATOM 780 C CA . LEU A 1 95 ? 5.153 13.250 -0.053 1.00 95.81 95 LEU A CA 1
ATOM 781 C C . LEU A 1 95 ? 5.657 11.814 0.159 1.00 95.81 95 LEU A C 1
ATOM 783 O O . LEU A 1 95 ? 6.706 11.441 -0.365 1.00 95.81 95 LEU A O 1
ATOM 787 N N . ALA A 1 96 ? 4.891 10.981 0.863 1.00 96.44 96 ALA A N 1
ATOM 788 C CA . ALA A 1 96 ? 5.235 9.584 1.091 1.00 96.44 96 ALA A CA 1
ATOM 789 C C . ALA A 1 96 ? 5.287 8.769 -0.213 1.00 96.44 96 ALA A C 1
ATOM 791 O O . ALA A 1 96 ? 6.209 7.970 -0.382 1.00 96.44 96 ALA A O 1
ATOM 792 N N . TRP A 1 97 ? 4.365 8.997 -1.153 1.00 96.19 97 TRP A N 1
ATOM 793 C CA . TRP A 1 97 ? 4.416 8.372 -2.482 1.00 96.19 97 TRP A CA 1
ATOM 794 C C . TRP A 1 97 ? 5.587 8.870 -3.330 1.00 96.19 97 TRP A C 1
ATOM 796 O O . TRP A 1 97 ? 6.264 8.065 -3.971 1.00 96.19 97 TRP A O 1
ATOM 806 N N . LEU A 1 98 ? 5.883 10.172 -3.289 1.00 95.25 98 LEU A N 1
ATOM 807 C CA . LEU A 1 98 ? 7.051 10.731 -3.979 1.00 95.25 98 LEU A CA 1
ATOM 808 C C . LEU A 1 98 ? 8.355 10.105 -3.469 1.00 95.25 98 LEU A C 1
ATOM 810 O O . LEU A 1 98 ? 9.215 9.720 -4.262 1.00 95.25 98 LEU A O 1
ATOM 814 N N . ASN A 1 99 ? 8.487 9.951 -2.151 1.00 95.06 99 ASN A N 1
ATOM 815 C CA . ASN A 1 99 ? 9.646 9.303 -1.544 1.00 95.06 99 ASN A CA 1
ATOM 816 C C . ASN A 1 99 ? 9.707 7.809 -1.884 1.00 95.06 99 ASN A C 1
ATOM 818 O O . ASN A 1 99 ? 10.780 7.311 -2.214 1.00 95.06 99 ASN A O 1
ATOM 822 N N . ALA A 1 100 ? 8.569 7.108 -1.893 1.00 94.12 100 ALA A N 1
ATOM 823 C CA . ALA A 1 100 ? 8.514 5.712 -2.322 1.00 94.12 100 ALA A CA 1
ATOM 824 C C . ALA A 1 100 ? 8.988 5.536 -3.774 1.00 94.12 100 ALA A C 1
ATOM 826 O O . ALA A 1 100 ? 9.743 4.607 -4.054 1.00 94.12 100 ALA A O 1
ATOM 827 N N . ASN A 1 101 ? 8.628 6.454 -4.677 1.00 93.75 101 ASN A N 1
ATOM 828 C CA . ASN A 1 101 ? 9.113 6.414 -6.055 1.00 93.75 101 ASN A CA 1
ATOM 829 C C . ASN A 1 101 ? 10.627 6.649 -6.146 1.00 93.75 101 ASN A C 1
ATOM 831 O O . ASN A 1 101 ? 11.315 5.917 -6.853 1.00 93.75 101 ASN A O 1
ATOM 835 N N . LYS A 1 102 ? 11.161 7.631 -5.403 1.00 93.25 102 LYS A N 1
ATOM 836 C CA . LYS A 1 102 ? 12.613 7.877 -5.334 1.00 93.25 102 LYS A CA 1
ATOM 837 C C . LYS A 1 102 ? 13.367 6.633 -4.867 1.00 93.25 102 LYS A C 1
ATOM 839 O O . LYS A 1 102 ? 14.358 6.251 -5.478 1.00 93.25 102 LYS A O 1
ATOM 844 N N . GLU A 1 103 ? 12.869 5.981 -3.820 1.00 90.44 103 GLU A N 1
ATOM 845 C CA . GLU A 1 103 ? 13.466 4.754 -3.293 1.00 90.44 103 GLU A CA 1
ATOM 846 C C . GLU A 1 103 ? 13.406 3.615 -4.297 1.00 90.44 103 GLU A C 1
ATOM 848 O O . GLU A 1 103 ? 14.424 2.995 -4.557 1.00 90.44 103 GLU A O 1
ATOM 853 N N . ARG A 1 104 ? 12.249 3.373 -4.915 1.00 87.81 104 ARG A N 1
ATOM 854 C CA . ARG A 1 104 ? 12.090 2.340 -5.944 1.00 87.81 104 ARG A CA 1
ATOM 855 C C . ARG A 1 104 ? 13.097 2.498 -7.087 1.00 87.81 104 ARG A C 1
ATOM 857 O O . ARG A 1 104 ? 13.619 1.502 -7.585 1.00 87.81 104 ARG A O 1
ATOM 864 N N . MET A 1 105 ? 13.365 3.736 -7.499 1.00 86.25 105 MET A N 1
ATOM 865 C CA . MET A 1 105 ? 14.328 4.035 -8.560 1.00 86.25 105 MET A CA 1
ATOM 866 C C . MET A 1 105 ? 15.781 3.799 -8.125 1.00 86.25 105 MET A C 1
ATOM 868 O O . MET A 1 105 ? 16.593 3.384 -8.948 1.00 86.25 105 MET A O 1
ATOM 872 N N . ALA A 1 106 ? 16.098 4.033 -6.849 1.00 86.31 106 ALA A N 1
ATOM 873 C CA . ALA A 1 106 ? 17.435 3.837 -6.290 1.00 86.31 106 ALA A CA 1
ATOM 874 C C . ALA A 1 106 ? 17.710 2.390 -5.833 1.00 86.31 106 ALA A C 1
ATOM 876 O O . ALA A 1 106 ? 18.858 1.956 -5.839 1.00 86.31 106 ALA A O 1
ATOM 877 N N . ASP A 1 107 ? 16.681 1.646 -5.426 1.00 78.12 107 ASP A N 1
ATOM 878 C CA . ASP A 1 107 ? 16.807 0.319 -4.824 1.00 78.12 107 ASP A CA 1
ATOM 879 C C . ASP A 1 107 ? 17.061 -0.754 -5.894 1.00 78.12 107 ASP A C 1
ATOM 881 O O . ASP A 1 107 ? 16.318 -0.868 -6.876 1.00 78.12 107 ASP A O 1
ATOM 885 N N . LEU A 1 108 ? 18.109 -1.557 -5.694 1.00 66.94 108 LEU A N 1
ATOM 886 C CA . LEU A 1 108 ? 18.443 -2.699 -6.549 1.00 66.94 108 LEU A CA 1
ATOM 887 C C . LEU A 1 108 ? 17.379 -3.804 -6.451 1.00 66.94 108 LEU A C 1
ATOM 889 O O . LEU A 1 108 ? 17.151 -4.529 -7.415 1.00 66.94 108 LEU A O 1
ATOM 893 N N . TYR A 1 109 ? 16.695 -3.900 -5.311 1.00 70.50 109 TYR A N 1
ATOM 894 C CA . TYR A 1 109 ? 15.689 -4.923 -5.033 1.00 70.50 109 TYR A CA 1
ATOM 895 C C . TYR A 1 109 ? 14.272 -4.497 -5.422 1.00 70.50 109 TYR A C 1
ATOM 897 O O . TYR A 1 109 ? 13.306 -5.164 -5.042 1.00 70.50 109 TYR A O 1
ATOM 905 N N . SER A 1 110 ? 14.119 -3.400 -6.172 1.00 77.06 110 SER A N 1
ATOM 906 C CA . SER A 1 110 ? 12.812 -3.032 -6.703 1.00 77.06 110 SER A CA 1
ATOM 907 C C . SER A 1 110 ? 12.293 -4.020 -7.730 1.00 77.06 110 SER A C 1
ATOM 909 O O . SER A 1 110 ? 13.067 -4.622 -8.470 1.00 77.06 110 SER A O 1
ATOM 911 N N . PHE A 1 111 ? 10.969 -4.215 -7.756 1.00 79.19 111 PHE A N 1
ATOM 912 C CA . PHE A 1 111 ? 10.347 -5.096 -8.734 1.00 79.19 111 PHE A CA 1
ATOM 913 C C . PHE A 1 111 ? 10.550 -4.502 -10.126 1.00 79.19 111 PHE A C 1
ATOM 915 O O . PHE A 1 111 ? 9.957 -3.486 -10.484 1.00 79.19 111 PHE A O 1
ATOM 922 N N . ARG A 1 112 ? 11.425 -5.133 -10.907 1.00 74.06 112 ARG A N 1
ATOM 923 C CA . ARG A 1 112 ? 11.754 -4.727 -12.271 1.00 74.06 112 ARG A CA 1
ATOM 924 C C . ARG A 1 112 ? 11.423 -5.867 -13.220 1.00 74.06 112 ARG A C 1
ATOM 926 O O . ARG A 1 112 ? 11.826 -7.009 -12.975 1.00 74.06 112 ARG A O 1
ATOM 933 N N . LEU A 1 113 ? 10.692 -5.527 -14.280 1.00 71.56 113 LEU A N 1
ATOM 934 C CA . LEU A 1 113 ? 10.367 -6.458 -15.350 1.00 71.56 113 LEU A CA 1
ATOM 935 C C . LEU A 1 113 ? 11.669 -6.990 -15.959 1.00 71.56 113 LEU A C 1
ATOM 937 O O . LEU A 1 113 ? 12.579 -6.213 -16.252 1.00 71.56 113 LEU A O 1
ATOM 941 N N . GLY A 1 114 ? 11.764 -8.309 -16.103 1.00 68.31 114 GLY A N 1
ATOM 942 C CA . GLY A 1 114 ? 12.935 -8.993 -16.655 1.00 68.31 114 GLY A CA 1
ATOM 943 C C . GLY A 1 114 ? 14.092 -9.198 -15.671 1.00 68.31 114 GLY A C 1
ATOM 944 O O . GLY A 1 114 ? 15.104 -9.768 -16.066 1.00 68.31 114 GLY A O 1
ATOM 945 N N . ILE A 1 115 ? 13.960 -8.768 -14.408 1.00 72.25 115 ILE A N 1
ATOM 946 C CA . ILE A 1 115 ? 14.961 -9.026 -13.356 1.00 72.25 115 ILE A CA 1
ATOM 947 C C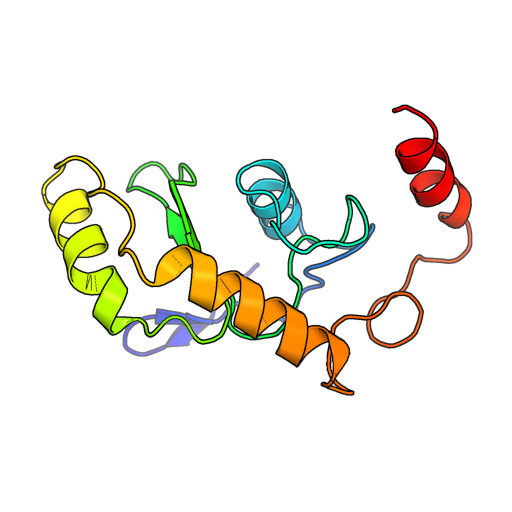 . ILE A 1 115 ? 14.340 -9.825 -12.202 1.00 72.25 115 ILE A C 1
ATOM 949 O O . ILE A 1 115 ? 14.797 -10.922 -11.884 1.00 72.25 115 ILE A O 1
ATOM 953 N N . ASN A 1 116 ? 13.293 -9.289 -11.565 1.00 70.00 116 ASN A N 1
ATOM 954 C CA . ASN A 1 116 ? 12.718 -9.854 -10.331 1.00 70.00 116 ASN A CA 1
ATOM 955 C C . ASN A 1 116 ? 11.291 -10.372 -10.546 1.00 70.00 116 ASN A C 1
ATOM 957 O O . ASN A 1 116 ? 10.748 -11.044 -9.675 1.00 70.00 116 ASN A O 1
ATOM 961 N N . TRP A 1 117 ? 10.680 -10.026 -11.677 1.00 72.62 117 TRP A N 1
ATOM 962 C CA . TRP A 1 117 ? 9.436 -10.609 -12.157 1.00 72.62 117 TRP A CA 1
ATOM 963 C C . TRP A 1 117 ? 9.490 -10.689 -13.683 1.00 72.62 117 TRP A C 1
ATOM 965 O O . TRP A 1 117 ? 10.120 -9.851 -14.337 1.00 72.62 117 TRP A O 1
ATOM 975 N N . TYR A 1 118 ? 8.889 -11.737 -14.239 1.00 64.44 118 TYR A N 1
ATOM 976 C CA . TYR A 1 118 ? 9.089 -12.143 -15.627 1.00 64.44 118 TYR A CA 1
ATOM 977 C C . TYR A 1 118 ? 7.751 -12.272 -16.347 1.00 64.44 118 TYR A C 1
ATOM 979 O O . TYR A 1 118 ? 6.766 -12.733 -15.770 1.00 64.44 118 TYR A O 1
ATOM 987 N N . VAL A 1 119 ? 7.742 -11.924 -17.631 1.00 65.44 119 VAL A N 1
ATOM 988 C CA . VAL A 1 119 ? 6.674 -12.324 -18.548 1.00 65.44 119 VAL A CA 1
ATOM 989 C C . VAL A 1 119 ? 7.068 -13.681 -19.131 1.00 65.44 119 VAL A C 1
ATOM 991 O O . VAL A 1 119 ? 8.168 -13.801 -19.676 1.00 65.44 119 VAL A O 1
ATOM 994 N N . PRO A 1 120 ? 6.228 -14.722 -18.997 1.00 64.69 120 PRO A N 1
ATOM 995 C CA . PRO A 1 120 ? 6.502 -16.009 -19.617 1.00 64.69 120 PRO A CA 1
ATOM 996 C C . PRO A 1 120 ? 6.672 -15.871 -21.133 1.00 64.69 120 PRO A C 1
ATOM 998 O O . PRO A 1 120 ? 5.940 -15.126 -21.787 1.00 64.69 120 PRO A O 1
ATOM 1001 N N . LYS A 1 121 ? 7.611 -16.637 -21.692 1.00 56.94 121 LYS A N 1
ATOM 1002 C CA . LYS A 1 121 ? 7.871 -16.681 -23.134 1.00 56.94 121 LYS A CA 1
ATOM 1003 C C . LYS A 1 121 ? 6.587 -17.058 -23.888 1.00 56.94 121 LYS A C 1
ATOM 1005 O O . LYS A 1 121 ? 5.993 -18.091 -23.581 1.00 56.94 121 LYS A O 1
ATOM 1010 N N . GLY A 1 122 ? 6.158 -16.237 -24.847 1.00 62.22 122 GLY A N 1
ATOM 1011 C CA . GLY A 1 122 ? 4.895 -16.393 -25.585 1.00 62.22 122 GLY A CA 1
ATOM 1012 C C . GLY A 1 122 ? 3.738 -15.501 -25.111 1.00 62.22 122 GLY A C 1
ATOM 1013 O O . GLY A 1 122 ? 2.706 -15.455 -25.776 1.00 62.22 122 GLY A O 1
ATOM 1014 N N . LEU A 1 123 ? 3.897 -14.769 -24.002 1.00 59.47 123 LEU A N 1
ATOM 1015 C CA . LEU A 1 123 ? 2.944 -13.758 -23.514 1.00 59.47 123 LEU A CA 1
ATOM 1016 C C . LEU A 1 123 ? 3.460 -12.318 -23.682 1.00 59.47 123 LEU A C 1
ATOM 1018 O O . LEU A 1 123 ? 2.774 -11.380 -23.274 1.00 59.47 123 LEU A O 1
ATOM 1022 N N . GLU A 1 124 ? 4.622 -12.118 -24.317 1.00 62.72 124 GLU A N 1
ATOM 1023 C CA . GLU A 1 124 ? 5.240 -10.790 -24.475 1.00 62.72 124 GLU A CA 1
ATOM 1024 C C . GLU A 1 124 ? 4.345 -9.809 -25.254 1.00 62.72 124 GLU A C 1
ATOM 1026 O O . GLU A 1 124 ? 4.306 -8.616 -24.958 1.00 62.72 124 GLU A O 1
ATOM 1031 N N . ALA A 1 125 ? 3.564 -10.321 -26.211 1.00 53.72 125 ALA A N 1
ATOM 1032 C CA . ALA A 1 125 ? 2.662 -9.517 -27.031 1.00 53.72 125 ALA A CA 1
ATOM 1033 C C . ALA A 1 125 ? 1.474 -8.924 -26.247 1.00 53.72 125 ALA A C 1
ATOM 1035 O O . ALA A 1 125 ? 0.948 -7.896 -26.659 1.00 53.72 125 ALA A O 1
ATOM 1036 N N . MET A 1 126 ? 1.059 -9.527 -25.122 1.00 53.44 126 MET A N 1
ATOM 1037 C CA . MET A 1 126 ? -0.112 -9.069 -24.355 1.00 53.44 126 MET A CA 1
ATOM 1038 C C . MET A 1 126 ? 0.178 -7.899 -23.405 1.00 53.44 126 MET A C 1
ATOM 1040 O O . MET A 1 126 ? -0.754 -7.185 -23.029 1.00 53.44 126 MET A O 1
ATOM 1044 N N . GLU A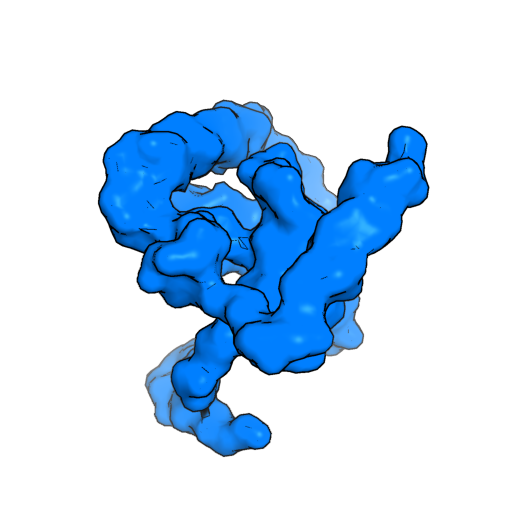 1 127 ? 1.440 -7.685 -23.018 1.00 52.66 127 GLU A N 1
ATOM 1045 C CA . GLU A 1 127 ? 1.841 -6.457 -22.317 1.00 52.66 127 GLU A CA 1
ATOM 1046 C C . GLU A 1 127 ? 2.002 -5.294 -23.306 1.00 52.66 127 GLU A C 1
ATOM 1048 O O . GLU A 1 127 ? 1.463 -4.216 -23.066 1.00 52.66 127 GLU A O 1
ATOM 1053 N N . GLY A 1 128 ? 2.634 -5.526 -24.466 1.00 43.91 128 GLY A N 1
ATOM 1054 C CA . GLY A 1 128 ? 2.886 -4.479 -25.464 1.00 43.91 128 GLY A CA 1
ATOM 1055 C C . GLY A 1 128 ? 1.632 -3.895 -26.131 1.00 43.91 128 GLY A C 1
ATOM 1056 O O . GLY A 1 128 ? 1.619 -2.717 -26.475 1.00 43.91 128 GLY A O 1
ATOM 1057 N N . THR A 1 129 ? 0.556 -4.674 -26.293 1.00 40.66 129 THR A N 1
ATOM 1058 C CA . THR A 1 129 ? -0.687 -4.184 -26.921 1.00 40.66 129 THR A CA 1
ATOM 1059 C C . THR A 1 129 ? -1.581 -3.389 -25.972 1.00 40.66 129 THR A C 1
ATOM 1061 O O . THR A 1 129 ? -2.344 -2.546 -26.430 1.00 40.66 129 THR A O 1
ATOM 1064 N N . ARG A 1 130 ? -1.490 -3.598 -24.651 1.00 46.56 130 ARG A N 1
ATOM 1065 C CA . ARG A 1 130 ? -2.308 -2.850 -23.675 1.00 46.56 130 ARG A CA 1
ATOM 1066 C C . ARG A 1 130 ? -1.777 -1.449 -23.387 1.00 46.56 130 ARG A C 1
ATOM 1068 O O . ARG A 1 130 ? -2.548 -0.621 -22.903 1.00 46.56 130 ARG A O 1
ATOM 1075 N N . ASP A 1 131 ? -0.509 -1.188 -23.685 1.00 42.66 131 ASP A N 1
ATOM 1076 C CA . ASP A 1 131 ? 0.119 0.131 -23.556 1.00 42.66 131 ASP A CA 1
ATOM 1077 C C . ASP A 1 131 ? -0.009 0.977 -24.843 1.00 42.66 131 ASP A C 1
ATOM 1079 O O . ASP A 1 131 ? 0.303 2.163 -24.825 1.00 42.66 131 ASP A O 1
ATOM 1083 N N . ALA A 1 132 ? -0.504 0.391 -25.944 1.00 35.81 132 ALA A N 1
ATOM 1084 C CA . ALA A 1 132 ? -0.730 1.068 -27.227 1.00 35.81 132 ALA A CA 1
ATOM 1085 C C . ALA A 1 132 ? -2.174 1.583 -27.427 1.00 35.81 132 ALA A C 1
ATOM 1087 O O . ALA A 1 132 ? -2.432 2.331 -28.365 1.00 35.81 132 ALA A O 1
ATOM 1088 N N . GLU A 1 133 ? -3.112 1.204 -26.552 1.00 35.19 133 GLU A N 1
ATOM 1089 C CA . GLU A 1 133 ? -4.503 1.687 -26.554 1.00 35.19 133 GLU A CA 1
ATOM 1090 C C . GLU A 1 133 ? -4.723 2.757 -25.468 1.00 35.19 133 GLU A C 1
ATOM 1092 O O . GLU A 1 133 ? -5.460 2.557 -24.496 1.00 35.19 133 GLU A O 1
ATOM 1097 N N . SER A 1 134 ? -4.041 3.895 -25.616 1.00 35.84 134 SER A N 1
ATOM 1098 C CA . SER A 1 134 ? -4.338 5.147 -24.903 1.00 35.84 134 SER A CA 1
ATOM 1099 C C . SER A 1 134 ? -4.020 6.353 -25.767 1.00 35.84 134 SER A C 1
ATOM 1101 O O . SER A 1 134 ? -2.860 6.411 -26.234 1.00 35.84 134 SER A O 1
#

pLDDT: mean 86.3, std 15.38, range [35.19, 97.75]

Sequence (134 aa):
MNPTRLKNFYVLDKEDVNGPQASDLWRFLGESLQNPIAKTKSEFVSLNYEKFLLDGQGRPLRRYPRKWKPIKMLKEVKNLAKGEKLPPVDPDFKLAWLNANKERMADLYSFRLGINWYVPKGLEAMEGTRDAES

Secondary structure (DSSP, 8-state):
--PEE-SSSEEPPP---SSTT--HHHHHHHHHS--TT-SSTT---SSTT-EEEE-TT--EEEEE-TT--GGGGHHHHHHHHTTPPPPPPPTHHHHHHHHHHHHHHH-TTS--BTTTB-PPTT-HHHHHTTSS--